Protein AF-B4H758-F1 (afdb_monomer)

Nearest PDB structures (foldseek):
  1ccv-assembly1_A  TM=8.073E-01  e=3.344E-02  Apis mellifera
  6n29-assembly2_B  TM=6.138E-01  e=1.229E-01  Homo sapiens
  9gvq-assembly1_B  TM=3.988E-01  e=2.069E-01  Homo sapiens

Organism: Drosophila persimilis (NCBI:txid7234)

Secondary structure (DSSP, 8-state):
----------------------SS-TT----TTEEE-SS--TT--BSSEEES-----S---SEEEPTTEEEETTTTEEEEGGGG-SPPEEES-----SSTTBTTBSSS-----

Radius of gyration: 20.92 Å; Cα contacts (8 Å, |Δi|>4): 195; chains: 1; bounding box: 72×37×47 Å

Solvent-accessible surface area (backbone atoms only — not comparable to full-atom values): 7109 Å² total; per-residue (Å²): 139,83,88,89,86,84,88,78,86,78,81,95,66,92,72,74,92,74,85,64,97,55,103,60,66,92,84,68,75,60,58,66,58,33,38,83,39,97,64,28,56,26,36,53,51,32,41,59,40,37,44,76,46,67,90,69,93,58,63,26,11,47,24,40,54,38,90,75,34,22,36,30,73,91,74,62,42,37,38,52,63,84,72,52,84,57,84,60,41,85,39,68,61,50,67,38,62,81,32,85,30,23,13,64,20,63,63,92,76,62,78,82,127

pLDDT: mean 78.55, std 21.13, range [29.88, 97.0]

Mean predicted aligned error: 11.47 Å

Sequence (113 aa):
MLYYVLAPGWVFGDIPFARANTPYPPSLDCGLNATKSSCSSRCEETCQYKSRTCPPKICGGPCVCIEGHVIDERRLSCVLRIDCGQKQLNVPSYQVSSVKYFGANYGQYIIPT

InterPro domains:
  IPR002919 Trypsin Inhibitor-like, cysteine rich domain [PF01826] (30-84)
  IPR036084 Serine protease inhibitor-like superfamily [SSF57567] (29-84)

Foldseek 3Di:
DDDDDDDDDDDDDDDDPPPPVAPADPPDDLDPQKDFDPFDAQQFAALAEDAPDRPDPGGAFRIHGHPQWGAHLVVLHTDHNVPSPDDHDYDNGDGDCRHERDRHHDDPPPPDD

Structure (mmCIF, N/CA/C/O backbone):
data_AF-B4H758-F1
#
_entry.id   AF-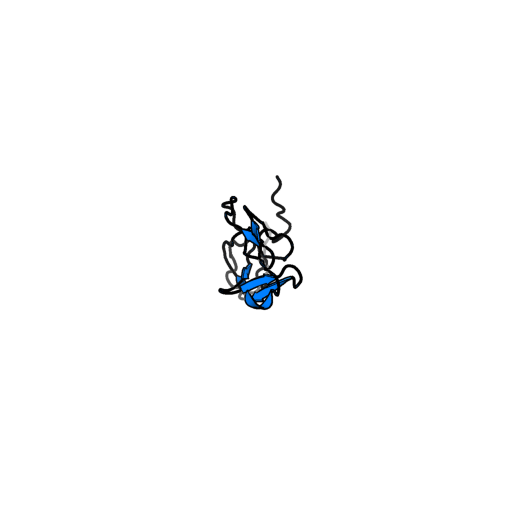B4H758-F1
#
loop_
_atom_site.group_PDB
_atom_site.id
_atom_site.type_symbol
_atom_site.label_atom_id
_atom_site.label_alt_id
_atom_site.label_comp_id
_atom_site.label_asym_id
_atom_site.label_entity_id
_atom_site.label_seq_id
_atom_site.pdbx_PDB_ins_code
_atom_site.Cartn_x
_atom_site.Cartn_y
_atom_site.Cartn_z
_atom_site.occupancy
_atom_site.B_iso_or_equiv
_atom_site.auth_seq_id
_atom_site.auth_comp_id
_atom_site.auth_asym_id
_atom_site.auth_atom_id
_atom_site.pdbx_PDB_model_num
ATOM 1 N N . MET A 1 1 ? 58.718 -9.699 -35.068 1.00 37.62 1 MET A N 1
ATOM 2 C CA . MET A 1 1 ? 57.888 -8.592 -34.541 1.00 37.62 1 MET A CA 1
ATOM 3 C C . MET A 1 1 ? 56.444 -8.891 -34.906 1.00 37.62 1 MET A C 1
ATOM 5 O O . MET A 1 1 ? 56.235 -9.260 -36.045 1.00 37.62 1 MET A O 1
ATOM 9 N N . LEU A 1 2 ? 55.423 -8.800 -34.063 1.00 33.81 2 LEU A N 1
ATOM 10 C CA . LEU A 1 2 ? 55.301 -8.432 -32.656 1.00 33.81 2 LEU A CA 1
ATOM 11 C C . LEU A 1 2 ? 53.895 -8.936 -32.209 1.00 33.81 2 LEU A C 1
ATOM 13 O O . LEU A 1 2 ? 52.948 -8.809 -32.971 1.00 33.81 2 LEU A O 1
ATOM 17 N N . TYR A 1 3 ? 53.848 -9.541 -31.020 1.00 29.88 3 TYR A N 1
ATOM 18 C CA . TYR A 1 3 ? 52.783 -9.922 -30.061 1.00 29.88 3 TYR A CA 1
ATOM 19 C C . TYR A 1 3 ? 51.270 -10.091 -30.392 1.00 29.88 3 TYR A C 1
ATOM 21 O O . TYR A 1 3 ? 50.614 -9.267 -31.016 1.00 29.88 3 TYR A O 1
ATOM 29 N N . TYR A 1 4 ? 50.750 -11.175 -29.790 1.00 46.06 4 TYR A N 1
ATOM 30 C CA . TYR A 1 4 ? 49.381 -11.666 -29.539 1.00 46.06 4 TYR A CA 1
ATOM 31 C C . TYR A 1 4 ? 48.393 -10.686 -28.874 1.00 46.06 4 TYR A C 1
ATOM 33 O O . TYR A 1 4 ? 48.826 -9.907 -28.034 1.00 46.06 4 TYR A O 1
ATOM 41 N N . VAL A 1 5 ? 47.075 -10.929 -29.037 1.00 43.97 5 VAL A N 1
ATOM 42 C CA . VAL A 1 5 ? 46.133 -11.100 -27.898 1.00 43.97 5 VAL A CA 1
ATOM 43 C C . VAL A 1 5 ? 45.070 -12.163 -28.239 1.00 43.97 5 VAL A C 1
ATOM 45 O O . VAL A 1 5 ? 44.307 -12.017 -29.190 1.00 43.97 5 VAL A O 1
ATOM 48 N N . LEU A 1 6 ? 45.039 -13.241 -27.452 1.00 41.75 6 LEU A N 1
ATOM 49 C CA . LEU A 1 6 ? 44.026 -14.303 -27.455 1.00 41.75 6 LEU A CA 1
ATOM 50 C C . LEU A 1 6 ? 42.771 -13.813 -26.718 1.00 41.75 6 LEU A C 1
ATOM 52 O O . LEU A 1 6 ? 42.886 -13.333 -25.593 1.00 41.75 6 LEU A O 1
ATOM 56 N N . ALA A 1 7 ? 41.588 -13.955 -27.319 1.00 44.19 7 ALA A N 1
ATOM 57 C CA . ALA A 1 7 ? 40.309 -13.708 -26.650 1.00 44.19 7 ALA A CA 1
ATOM 58 C C . ALA A 1 7 ? 39.994 -14.866 -25.677 1.00 44.19 7 ALA A C 1
ATOM 60 O O . ALA A 1 7 ? 39.891 -16.006 -26.138 1.00 44.19 7 ALA A O 1
ATOM 61 N N . PRO A 1 8 ? 39.843 -14.632 -24.358 1.00 43.66 8 PRO A N 1
ATOM 62 C CA . PRO A 1 8 ? 39.539 -15.699 -23.416 1.00 43.66 8 PRO A CA 1
ATOM 63 C C . PRO A 1 8 ? 38.071 -15.666 -22.977 1.00 43.66 8 PRO A C 1
ATOM 65 O O . PRO A 1 8 ? 37.686 -14.744 -22.264 1.00 43.66 8 PRO A O 1
ATOM 68 N N . GLY A 1 9 ? 37.310 -16.721 -23.307 1.00 43.06 9 GLY A N 1
ATOM 69 C CA . GLY A 1 9 ? 36.036 -17.071 -22.646 1.00 43.06 9 GLY A CA 1
ATOM 70 C C . GLY A 1 9 ? 34.930 -16.025 -22.847 1.00 43.06 9 GLY A C 1
ATOM 71 O O . GLY A 1 9 ? 35.192 -14.904 -23.230 1.00 43.06 9 GLY A O 1
ATOM 72 N N . TRP A 1 10 ? 33.642 -16.261 -22.638 1.00 39.50 10 TRP A N 1
ATOM 73 C CA . TRP A 1 10 ? 32.998 -17.126 -21.667 1.00 39.50 10 TRP A CA 1
ATOM 74 C C . TRP A 1 10 ? 31.590 -17.488 -22.171 1.00 39.50 10 TRP A C 1
ATOM 76 O O . TRP A 1 10 ? 30.865 -16.632 -22.666 1.00 39.50 10 TRP A O 1
ATOM 86 N N . VAL A 1 11 ? 31.273 -18.780 -22.051 1.00 38.09 11 VAL A N 1
ATOM 87 C CA . VAL A 1 11 ? 29.965 -19.441 -21.877 1.00 38.09 11 VAL A CA 1
ATOM 88 C C . VAL A 1 11 ? 28.710 -18.616 -22.212 1.00 38.09 11 VAL A C 1
ATOM 90 O O . VAL A 1 11 ? 28.303 -17.736 -21.456 1.00 38.09 11 VAL A O 1
ATOM 93 N N . PHE A 1 12 ? 28.023 -19.017 -23.288 1.00 44.38 12 PHE A N 1
ATOM 94 C CA . PHE A 1 12 ? 26.607 -18.726 -23.518 1.00 44.38 12 PHE A CA 1
ATOM 95 C C . PHE A 1 12 ? 25.777 -19.465 -22.460 1.00 44.38 12 PHE A C 1
ATOM 97 O O . PHE A 1 12 ? 25.426 -20.628 -22.631 1.00 44.38 12 PHE A O 1
ATOM 104 N N . GLY A 1 13 ? 25.547 -18.814 -21.324 1.00 39.59 13 GLY A N 1
ATOM 105 C CA . GLY A 1 13 ? 24.461 -19.155 -20.415 1.00 39.59 13 GLY A CA 1
ATOM 106 C C . GLY A 1 13 ? 23.307 -18.207 -20.700 1.00 39.59 13 GLY A C 1
ATOM 107 O O . GLY A 1 13 ? 23.504 -16.993 -20.735 1.00 39.59 13 GLY A O 1
ATOM 108 N N . ASP A 1 14 ? 22.128 -18.757 -20.944 1.00 51.81 14 ASP A N 1
ATOM 109 C CA . ASP A 1 14 ? 20.907 -18.033 -21.279 1.00 51.81 14 ASP A CA 1
ATOM 110 C C . ASP A 1 14 ? 20.497 -17.095 -20.130 1.00 51.81 14 ASP A C 1
ATOM 112 O O . ASP A 1 14 ? 19.773 -17.481 -19.214 1.00 51.81 14 ASP A O 1
ATOM 116 N N . ILE A 1 15 ? 20.967 -15.845 -20.142 1.00 52.25 15 ILE A N 1
ATOM 117 C CA . ILE A 1 15 ? 20.447 -14.811 -19.243 1.00 52.25 15 IL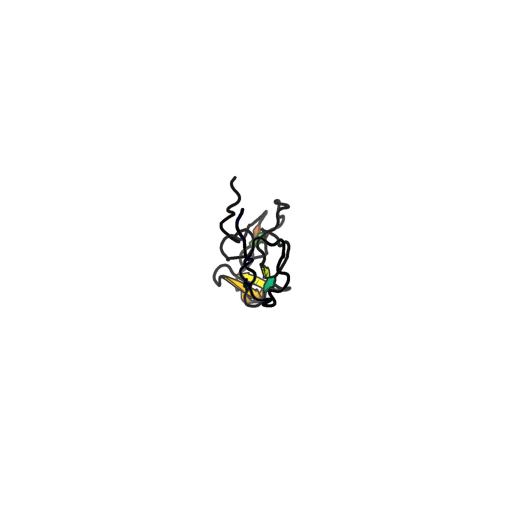E A CA 1
ATOM 118 C C . ILE A 1 15 ? 19.317 -14.113 -20.001 1.00 52.25 15 ILE A C 1
ATOM 120 O O . ILE A 1 15 ? 19.583 -13.411 -20.983 1.00 52.25 15 ILE A O 1
ATOM 124 N N . PRO A 1 16 ? 18.049 -14.309 -19.598 1.00 42.94 16 PRO A N 1
ATOM 125 C CA . PRO A 1 16 ? 16.929 -13.721 -20.302 1.00 42.94 16 PRO A CA 1
ATOM 126 C C . PRO A 1 16 ? 17.039 -12.201 -20.217 1.00 42.94 16 PRO A C 1
ATOM 128 O O . PRO A 1 16 ? 17.443 -11.637 -19.200 1.00 42.94 16 PRO A O 1
ATOM 131 N N . PHE A 1 17 ? 16.663 -11.548 -21.311 1.00 46.59 17 PHE A N 1
ATOM 132 C CA . PHE A 1 17 ? 16.400 -10.119 -21.410 1.00 46.59 17 PHE A CA 1
ATOM 133 C C . PHE A 1 17 ? 15.672 -9.589 -20.158 1.00 46.59 17 PHE A C 1
ATOM 135 O O . PHE 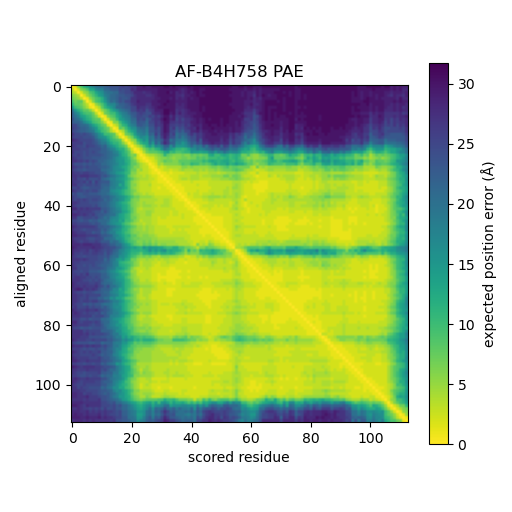A 1 17 ? 14.448 -9.604 -20.080 1.00 46.59 17 PHE A O 1
ATOM 142 N N . ALA A 1 18 ? 16.414 -9.065 -19.186 1.00 51.41 18 ALA A N 1
ATOM 143 C CA . ALA A 1 18 ? 15.866 -8.327 -18.055 1.00 51.41 18 ALA A CA 1
ATOM 144 C C . ALA A 1 18 ? 16.351 -6.874 -18.101 1.00 51.41 18 ALA A C 1
ATOM 146 O O . ALA A 1 18 ? 16.841 -6.329 -17.119 1.00 51.41 18 ALA A O 1
ATOM 147 N N . ARG A 1 19 ? 16.190 -6.207 -19.251 1.00 47.69 19 ARG A N 1
ATOM 148 C CA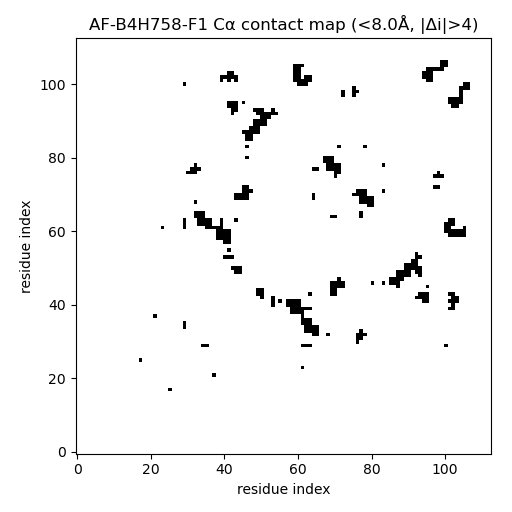 . ARG A 1 19 ? 16.086 -4.738 -19.274 1.00 47.69 19 ARG A CA 1
ATOM 149 C C . ARG A 1 19 ? 14.635 -4.355 -18.995 1.00 47.69 19 ARG A C 1
ATOM 151 O O . ARG A 1 19 ? 13.947 -3.809 -19.850 1.00 47.69 19 ARG A O 1
ATOM 158 N N . ALA A 1 20 ? 14.161 -4.676 -17.795 1.00 45.47 20 ALA A N 1
ATOM 159 C CA . ALA A 1 20 ? 12.993 -4.008 -17.249 1.00 45.47 20 ALA A CA 1
ATOM 160 C C . ALA A 1 20 ? 13.480 -2.653 -16.724 1.00 45.47 20 ALA A C 1
ATOM 162 O O . ALA A 1 20 ? 14.317 -2.602 -15.827 1.00 45.47 20 ALA A O 1
ATOM 163 N N . ASN A 1 21 ? 12.991 -1.553 -17.297 1.00 55.12 21 ASN A N 1
ATOM 164 C CA . ASN A 1 21 ? 13.297 -0.176 -16.883 1.00 55.12 21 ASN A CA 1
ATOM 165 C C . ASN A 1 21 ? 12.691 0.180 -15.506 1.00 55.12 21 ASN A C 1
ATOM 167 O O . ASN A 1 21 ? 12.197 1.285 -15.303 1.00 55.12 21 ASN A O 1
ATOM 171 N N . THR A 1 22 ? 12.661 -0.761 -14.565 1.00 53.84 22 THR A N 1
ATOM 172 C CA . THR A 1 22 ? 12.083 -0.586 -13.235 1.00 53.84 22 THR A CA 1
ATOM 173 C C . THR A 1 22 ? 13.204 -0.450 -12.206 1.00 53.84 22 THR A C 1
ATOM 175 O O . THR A 1 22 ? 14.081 -1.312 -12.182 1.00 53.84 22 THR A O 1
ATOM 178 N N . PRO A 1 23 ? 13.177 0.550 -11.304 1.00 66.94 23 PRO A N 1
ATOM 179 C CA . PRO A 1 23 ? 14.191 0.734 -10.255 1.00 66.94 23 PRO A CA 1
ATOM 180 C C . PRO A 1 23 ? 14.123 -0.329 -9.136 1.00 66.94 23 PRO A C 1
ATOM 182 O O . PRO A 1 23 ? 14.670 -0.140 -8.052 1.00 66.94 23 PRO A O 1
ATOM 185 N N . TYR A 1 24 ? 13.429 -1.443 -9.375 1.00 68.81 24 TYR 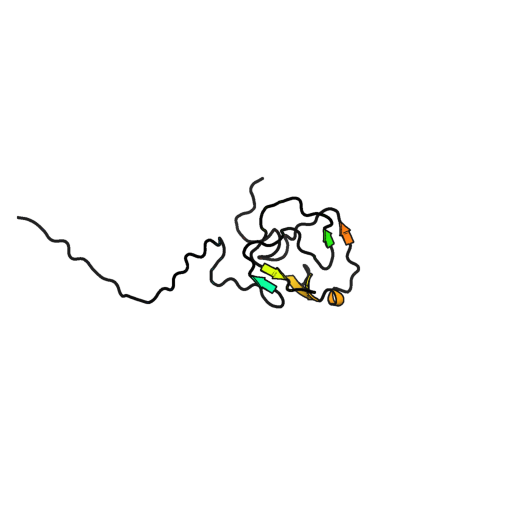A N 1
ATOM 186 C CA . TYR A 1 24 ? 13.059 -2.445 -8.384 1.00 68.81 24 TYR A CA 1
ATOM 187 C C . TYR A 1 24 ? 13.756 -3.779 -8.658 1.00 68.81 24 TYR A C 1
ATOM 189 O O . TYR A 1 24 ? 14.007 -4.105 -9.820 1.00 68.81 24 TYR A O 1
ATOM 197 N N . PRO A 1 25 ? 14.056 -4.577 -7.614 1.00 73.00 25 PRO A N 1
ATOM 198 C CA . PRO A 1 25 ? 14.710 -5.862 -7.804 1.00 73.00 25 PRO A CA 1
ATOM 199 C C . PRO A 1 25 ? 13.821 -6.805 -8.636 1.00 73.00 25 PRO A C 1
ATOM 201 O O . PRO A 1 25 ? 12.608 -6.850 -8.418 1.00 73.00 25 PRO A O 1
ATOM 204 N N . PRO A 1 26 ? 14.395 -7.606 -9.552 1.00 67.69 26 PRO A N 1
ATOM 205 C CA . PRO A 1 26 ? 13.625 -8.538 -10.383 1.00 67.69 26 PRO A CA 1
ATOM 206 C C . PRO A 1 26 ? 12.882 -9.593 -9.546 1.00 67.69 26 PRO A C 1
ATOM 208 O O . PRO A 1 26 ? 11.796 -10.033 -9.919 1.00 67.69 26 PRO A O 1
ATOM 211 N N . SER A 1 27 ? 13.419 -9.932 -8.370 1.00 77.44 27 SER A N 1
ATOM 212 C CA . SER A 1 27 ? 12.832 -10.847 -7.387 1.00 77.44 27 SER A CA 1
ATOM 213 C C . SER A 1 27 ? 11.840 -10.184 -6.419 1.00 77.44 27 SER A C 1
ATOM 215 O O . SER A 1 27 ? 11.539 -10.763 -5.379 1.00 77.44 27 SER A O 1
ATOM 217 N N . LEU A 1 28 ? 11.371 -8.959 -6.695 1.00 84.69 28 LEU A N 1
ATOM 218 C CA . LEU A 1 28 ? 10.373 -8.285 -5.860 1.00 84.69 28 LEU A CA 1
ATOM 219 C C . LEU A 1 28 ? 9.098 -9.133 -5.762 1.00 84.69 28 LEU A C 1
ATOM 221 O O . LEU A 1 28 ? 8.540 -9.513 -6.790 1.00 84.69 28 LEU A O 1
ATOM 225 N N . ASP A 1 29 ? 8.627 -9.373 -4.545 1.00 87.75 29 ASP A N 1
ATOM 226 C CA . ASP A 1 29 ? 7.330 -9.978 -4.256 1.00 87.75 29 ASP A CA 1
ATOM 227 C C . ASP A 1 29 ? 6.480 -8.959 -3.482 1.00 87.75 29 ASP A C 1
ATOM 229 O O . ASP A 1 29 ? 6.955 -8.365 -2.511 1.00 87.75 29 ASP A O 1
ATOM 233 N N . CYS A 1 30 ? 5.253 -8.720 -3.950 1.00 90.00 30 CYS A N 1
ATOM 234 C CA . CYS A 1 30 ? 4.308 -7.794 -3.323 1.00 90.00 30 CYS A CA 1
ATOM 235 C C . CYS A 1 30 ? 3.512 -8.439 -2.182 1.00 90.00 30 CYS A C 1
ATOM 237 O O . CYS A 1 30 ? 2.807 -7.736 -1.459 1.00 90.00 30 CYS A O 1
ATOM 239 N N . GLY A 1 31 ? 3.648 -9.754 -1.997 1.00 90.25 31 GLY A N 1
ATOM 240 C CA . GLY A 1 31 ? 2.937 -10.505 -0.975 1.00 90.25 31 GLY A CA 1
ATOM 241 C C . GLY A 1 31 ? 1.484 -10.798 -1.347 1.00 90.25 31 GLY A C 1
ATOM 242 O O . GLY A 1 31 ? 1.043 -10.634 -2.485 1.00 90.25 31 GLY A O 1
ATOM 243 N N . LEU A 1 32 ? 0.730 -11.275 -0.356 1.00 93.19 32 LEU A N 1
ATOM 244 C CA . LEU A 1 32 ? -0.660 -11.688 -0.535 1.00 93.19 32 LEU A CA 1
ATOM 245 C C . LEU A 1 32 ? -1.573 -10.492 -0.828 1.00 93.19 32 LEU A C 1
ATOM 247 O O . LEU A 1 32 ? -1.443 -9.427 -0.226 1.00 93.19 32 LEU A O 1
ATOM 251 N N . ASN A 1 33 ? -2.543 -10.711 -1.719 1.00 95.81 33 ASN A N 1
ATOM 252 C CA . ASN A 1 33 ? -3.562 -9.735 -2.119 1.00 95.81 33 ASN A CA 1
ATOM 253 C C . ASN A 1 33 ? -3.005 -8.429 -2.708 1.00 95.81 33 ASN A C 1
ATOM 255 O O . ASN A 1 33 ? -3.656 -7.382 -2.669 1.00 95.81 33 ASN A O 1
ATOM 259 N N . ALA A 1 34 ? -1.805 -8.492 -3.274 1.00 95.25 34 ALA A N 1
ATOM 260 C CA . ALA A 1 34 ? -1.175 -7.387 -3.966 1.00 95.25 34 ALA A CA 1
ATOM 261 C C . ALA A 1 34 ? -0.634 -7.849 -5.318 1.00 95.25 34 ALA A C 1
ATOM 263 O O . ALA A 1 34 ? -0.317 -9.020 -5.522 1.00 95.25 34 ALA A O 1
ATOM 264 N N . THR A 1 35 ? -0.523 -6.915 -6.253 1.00 94.12 35 THR A N 1
ATOM 265 C CA . THR A 1 35 ? 0.048 -7.157 -7.576 1.00 94.12 35 THR A CA 1
ATOM 266 C C . THR A 1 35 ? 1.111 -6.119 -7.893 1.00 94.12 35 THR A C 1
ATOM 268 O O . THR A 1 35 ? 1.123 -5.018 -7.336 1.00 94.12 35 THR A O 1
ATOM 271 N N . LYS A 1 36 ? 2.006 -6.471 -8.818 1.00 90.56 36 LYS A N 1
ATOM 272 C CA . LYS A 1 36 ? 2.974 -5.526 -9.363 1.00 90.56 36 LYS A CA 1
ATOM 273 C C . LYS A 1 36 ? 2.261 -4.533 -10.278 1.00 90.56 36 LYS A C 1
ATOM 275 O O . LYS A 1 36 ? 1.460 -4.923 -11.125 1.00 90.56 36 LYS A O 1
ATOM 280 N N . SER A 1 37 ? 2.611 -3.264 -10.142 1.00 88.69 37 SER A N 1
ATOM 281 C CA . SER A 1 37 ? 2.217 -2.174 -11.024 1.00 88.69 37 SER A CA 1
ATOM 282 C C . SER A 1 37 ? 3.458 -1.417 -11.488 1.00 88.69 37 SER A C 1
ATOM 284 O O . SER A 1 37 ? 4.426 -1.255 -10.745 1.00 88.69 37 SER A O 1
ATOM 286 N N . SER A 1 38 ? 3.435 -0.940 -12.732 1.00 82.50 38 SER A N 1
ATOM 287 C CA . SER A 1 38 ? 4.492 -0.078 -13.271 1.00 82.50 38 SER A CA 1
ATOM 288 C C . SER A 1 38 ? 4.440 1.338 -12.690 1.00 82.50 38 SER A C 1
ATOM 290 O O . SER A 1 38 ? 5.470 2.004 -12.613 1.00 82.50 38 SER A O 1
ATOM 292 N N . CYS A 1 39 ? 3.255 1.795 -12.277 1.00 83.69 39 CYS A N 1
ATOM 293 C CA . CYS A 1 39 ? 3.028 3.100 -11.671 1.00 83.69 39 CYS A CA 1
ATOM 294 C C . CYS A 1 39 ? 1.793 3.033 -10.763 1.00 83.69 39 CYS A C 1
ATOM 296 O O . CYS A 1 39 ? 0.660 3.025 -11.245 1.00 83.69 39 CYS A O 1
ATOM 298 N N . SER A 1 40 ? 2.003 2.949 -9.449 1.00 89.12 40 SER A N 1
ATOM 299 C CA . SER A 1 40 ? 0.922 2.996 -8.457 1.00 89.12 40 SER A CA 1
ATOM 300 C C . SER A 1 40 ? 0.690 4.420 -7.941 1.00 89.12 40 SER A C 1
ATOM 302 O O . SER A 1 40 ? 1.462 5.345 -8.215 1.00 89.12 40 SER A O 1
ATOM 304 N N . SER A 1 41 ? -0.380 4.602 -7.168 1.00 88.94 41 SER A N 1
ATOM 305 C CA . SER A 1 41 ? -0.614 5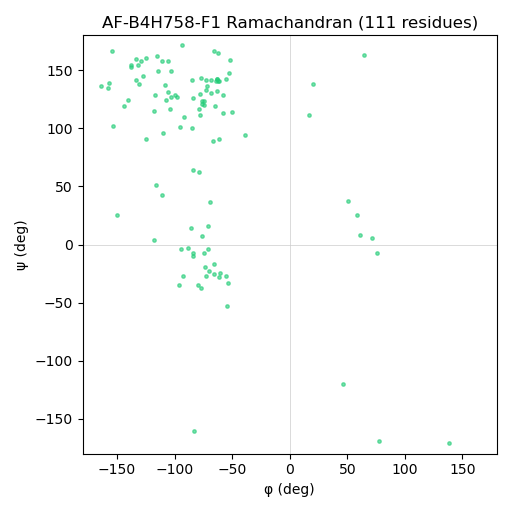.841 -6.428 1.00 88.94 41 SER A CA 1
ATOM 306 C C . SER A 1 41 ? 0.271 5.889 -5.183 1.00 88.94 41 SER A C 1
ATOM 308 O O . SER A 1 41 ? 0.429 4.898 -4.482 1.00 88.94 41 SER A O 1
ATOM 310 N N . ARG A 1 42 ? 0.778 7.071 -4.820 1.00 91.44 42 ARG A N 1
ATOM 311 C CA . ARG A 1 42 ? 1.427 7.263 -3.506 1.00 91.44 42 ARG A CA 1
ATOM 312 C C . ARG A 1 42 ? 0.424 7.299 -2.352 1.00 91.44 42 ARG A C 1
ATOM 314 O O . ARG A 1 42 ? 0.815 7.119 -1.200 1.00 91.44 42 ARG A O 1
ATOM 321 N N . CYS A 1 43 ? -0.847 7.551 -2.663 1.00 93.56 43 CYS A N 1
ATOM 322 C CA . CYS A 1 43 ? -1.930 7.748 -1.705 1.00 93.56 43 CYS A CA 1
ATOM 323 C C . CYS A 1 43 ? -2.937 6.596 -1.725 1.00 93.56 43 CYS A C 1
ATOM 325 O O . CYS A 1 43 ? -4.149 6.828 -1.758 1.00 93.56 43 CYS A O 1
ATOM 327 N N . GLU A 1 44 ? -2.431 5.368 -1.797 1.00 93.31 44 GLU A N 1
ATOM 328 C CA . GLU A 1 44 ? -3.254 4.163 -1.754 1.00 93.31 44 GLU A CA 1
ATOM 329 C C . GLU A 1 44 ? -4.181 4.147 -0.538 1.00 93.31 44 GLU A C 1
ATOM 331 O O . GLU A 1 44 ? -3.892 4.709 0.521 1.00 93.31 44 GLU A O 1
ATOM 336 N N . GLU A 1 45 ? -5.346 3.536 -0.729 1.00 95.31 45 GLU A N 1
ATOM 337 C CA . GLU A 1 45 ? -6.362 3.451 0.307 1.00 95.31 45 GLU A CA 1
ATOM 338 C C . GLU A 1 45 ? -5.879 2.536 1.441 1.00 95.31 45 GLU A C 1
ATOM 340 O O . GLU A 1 45 ? -5.442 1.408 1.200 1.00 95.31 45 GLU A O 1
ATOM 345 N N . THR A 1 46 ? -5.980 3.012 2.683 1.00 96.19 46 THR A N 1
ATOM 346 C CA . THR A 1 46 ? -5.620 2.231 3.872 1.00 96.19 46 THR A CA 1
ATOM 347 C C . THR A 1 46 ? -6.844 1.971 4.735 1.00 96.19 46 THR A C 1
ATOM 349 O O . THR A 1 46 ? -7.858 2.667 4.637 1.00 96.19 46 THR A O 1
ATOM 352 N N . CYS A 1 47 ? -6.754 0.993 5.636 1.00 96.62 47 CYS A N 1
ATOM 353 C CA . CYS A 1 47 ? -7.799 0.726 6.620 1.00 96.62 47 CYS A CA 1
ATOM 354 C C . CYS A 1 47 ? -8.144 1.960 7.469 1.00 96.62 47 CYS A C 1
ATOM 356 O O . CYS A 1 47 ? -9.255 2.054 7.988 1.00 96.62 47 CYS A O 1
ATOM 358 N N . GLN A 1 48 ? -7.201 2.889 7.655 1.00 96.06 48 GLN A N 1
ATOM 359 C CA . GLN A 1 48 ? -7.410 4.084 8.469 1.00 96.06 48 GLN A CA 1
ATOM 360 C C . GLN A 1 48 ? -7.814 5.299 7.628 1.00 96.06 48 GLN A C 1
ATOM 362 O O . GLN A 1 48 ? -8.641 6.094 8.079 1.00 96.06 48 GLN A O 1
ATOM 367 N N . TYR A 1 49 ? -7.288 5.435 6.407 1.00 96.44 49 TYR A N 1
ATOM 368 C CA . TYR A 1 49 ? -7.410 6.659 5.620 1.00 96.44 49 TYR A CA 1
ATOM 369 C C . TYR A 1 49 ? -7.878 6.412 4.187 1.00 96.44 49 TYR A C 1
ATOM 371 O O . TYR A 1 49 ? -7.406 5.517 3.486 1.00 96.44 49 TYR A O 1
ATOM 379 N N . LYS A 1 50 ? -8.787 7.278 3.734 1.00 95.38 50 LYS A N 1
ATOM 380 C CA . LYS A 1 50 ? -9.163 7.442 2.331 1.00 95.38 50 LYS A CA 1
ATOM 381 C C . LYS A 1 50 ? -8.815 8.852 1.882 1.00 95.38 50 LYS A C 1
ATOM 383 O O . LYS A 1 50 ? -9.404 9.821 2.367 1.00 95.38 50 LYS A O 1
ATOM 388 N N . SER A 1 51 ? -7.874 8.961 0.955 1.00 95.12 51 SER A N 1
ATOM 389 C CA . SER A 1 51 ? -7.494 10.239 0.354 1.00 95.12 51 SER A CA 1
ATOM 390 C C . SER A 1 51 ? -8.584 10.727 -0.601 1.00 95.12 51 SER A C 1
ATOM 392 O O . SER A 1 51 ? -9.057 9.967 -1.443 1.00 95.12 51 SER A O 1
ATOM 394 N N . ARG A 1 52 ? -8.978 12.001 -0.496 1.00 94.81 52 ARG A N 1
ATOM 395 C CA . ARG A 1 52 ? -9.879 12.651 -1.468 1.00 94.81 52 ARG A CA 1
ATOM 396 C C . ARG A 1 52 ? -9.141 13.022 -2.748 1.00 94.81 52 ARG A C 1
ATOM 398 O O . ARG A 1 52 ? -9.706 12.929 -3.831 1.00 94.81 52 ARG A O 1
ATOM 405 N N . THR A 1 53 ? -7.890 13.448 -2.614 1.00 92.88 53 THR A N 1
ATOM 406 C CA . THR A 1 53 ? -6.997 13.789 -3.720 1.00 92.88 53 THR A CA 1
ATOM 407 C C . THR A 1 53 ? -5.597 13.237 -3.453 1.00 92.88 53 THR A C 1
ATOM 409 O O . THR A 1 53 ? -5.198 13.054 -2.304 1.00 92.88 53 THR A O 1
ATOM 412 N N . CYS A 1 54 ? -4.837 12.960 -4.518 1.00 89.00 54 CYS A N 1
ATOM 413 C CA . CYS A 1 54 ? -3.420 12.594 -4.431 1.00 89.00 54 CYS A CA 1
ATOM 414 C C . CYS A 1 54 ? -2.595 13.547 -5.316 1.00 89.00 54 CYS A C 1
ATOM 416 O O . CYS A 1 54 ? -2.471 13.311 -6.517 1.00 89.00 54 CYS A O 1
ATOM 418 N N . PRO A 1 55 ? -2.102 14.672 -4.762 1.00 72.75 55 PRO A N 1
ATOM 419 C CA . PRO A 1 55 ? -1.487 15.757 -5.536 1.00 72.75 55 PRO A CA 1
ATOM 420 C C . PRO A 1 55 ? -0.167 15.450 -6.268 1.00 72.75 55 PRO A C 1
ATOM 422 O O . PRO A 1 55 ? 0.102 16.121 -7.266 1.00 72.75 55 PRO A O 1
ATOM 425 N N . PRO A 1 56 ? 0.685 14.489 -5.863 1.00 69.25 56 PRO A N 1
ATOM 426 C CA . PRO A 1 56 ? 1.842 14.161 -6.681 1.00 69.25 56 PRO A CA 1
ATOM 427 C C . PRO A 1 56 ? 1.412 13.330 -7.896 1.00 69.25 56 PRO A C 1
ATOM 429 O O . PRO A 1 56 ? 0.875 12.239 -7.740 1.00 69.25 56 PRO A O 1
ATOM 432 N N . LYS A 1 57 ? 1.734 13.794 -9.111 1.00 72.81 57 LYS A N 1
ATOM 433 C CA . LYS A 1 57 ? 1.616 12.990 -10.349 1.00 72.81 57 LYS A CA 1
ATOM 434 C C . LYS A 1 57 ? 2.737 11.950 -10.511 1.00 72.81 57 LYS A C 1
ATOM 436 O O . LYS A 1 57 ? 2.880 11.355 -11.573 1.00 72.81 57 LYS A O 1
ATOM 441 N N . ILE A 1 58 ? 3.568 11.783 -9.487 1.00 81.62 58 ILE A N 1
ATOM 442 C CA . ILE A 1 58 ? 4.663 10.816 -9.468 1.00 81.62 58 ILE A CA 1
ATOM 443 C C . ILE A 1 58 ? 4.151 9.447 -9.027 1.00 81.62 58 ILE A C 1
ATOM 445 O O . ILE A 1 58 ? 3.319 9.343 -8.124 1.00 81.62 58 ILE A O 1
ATOM 449 N N . CYS A 1 59 ? 4.687 8.406 -9.657 1.00 85.69 59 CYS A N 1
ATOM 450 C CA . CYS A 1 59 ? 4.381 7.026 -9.316 1.00 85.69 59 CYS A CA 1
ATOM 451 C C . CYS A 1 59 ? 4.838 6.698 -7.892 1.00 85.69 59 CYS A C 1
ATOM 453 O O . CYS A 1 59 ? 5.891 7.159 -7.446 1.00 85.69 59 CYS A O 1
ATOM 455 N N . GLY A 1 60 ? 4.035 5.899 -7.200 1.00 86.75 60 GLY A N 1
ATOM 456 C CA . GLY A 1 60 ? 4.409 5.252 -5.957 1.00 86.75 60 GLY A CA 1
ATOM 457 C C . GLY A 1 60 ? 5.193 3.964 -6.168 1.00 86.75 60 GLY A C 1
ATOM 458 O O . GLY A 1 60 ? 5.784 3.722 -7.226 1.00 86.75 60 GLY A O 1
ATOM 459 N N . GLY A 1 61 ? 5.196 3.145 -5.122 1.00 88.56 61 GLY A N 1
ATOM 460 C CA . GLY A 1 61 ? 5.886 1.867 -5.095 1.00 88.56 61 GLY A CA 1
ATOM 461 C C . GLY A 1 61 ? 5.360 0.868 -6.126 1.00 88.56 61 GLY A C 1
ATOM 462 O O . GLY A 1 61 ? 4.295 1.054 -6.709 1.00 88.56 61 GLY A O 1
ATOM 463 N N . PRO A 1 62 ? 6.104 -0.211 -6.394 1.00 90.75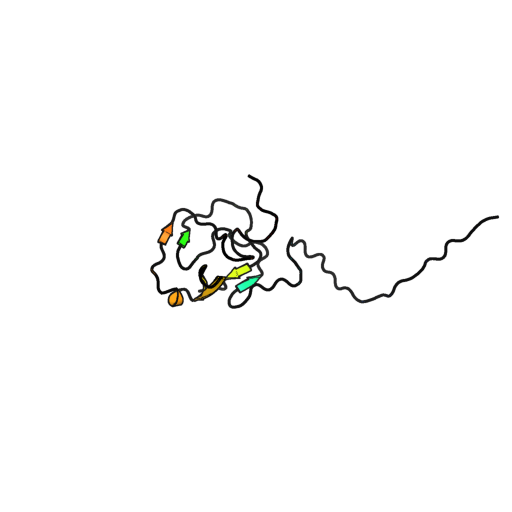 62 PRO A N 1
ATOM 464 C CA . PRO A 1 62 ? 5.733 -1.167 -7.429 1.00 90.75 62 PRO A CA 1
ATOM 465 C C . PRO A 1 62 ? 4.570 -2.068 -7.030 1.00 90.75 62 PRO A C 1
ATOM 467 O O . PRO A 1 62 ? 4.126 -2.847 -7.864 1.00 90.75 62 PRO A O 1
ATOM 470 N N . CYS A 1 63 ? 4.114 -2.026 -5.781 1.00 92.88 63 CYS A N 1
ATOM 471 C CA . CYS A 1 63 ? 3.049 -2.882 -5.289 1.00 92.88 63 CYS A CA 1
ATOM 472 C C . CYS A 1 63 ? 1.780 -2.079 -5.058 1.00 92.88 63 CYS A C 1
ATOM 474 O O . CYS A 1 63 ? 1.829 -0.986 -4.505 1.00 92.88 63 CYS A O 1
ATOM 476 N N . VAL A 1 64 ? 0.660 -2.663 -5.479 1.00 94.94 64 VAL A N 1
ATOM 477 C CA . VAL A 1 64 ? -0.689 -2.138 -5.270 1.00 94.94 64 VAL A CA 1
ATOM 478 C C . VAL A 1 64 ? -1.582 -3.267 -4.772 1.00 94.94 64 VAL A C 1
ATOM 480 O O . VAL A 1 64 ? -1.453 -4.410 -5.223 1.00 94.94 64 VAL A O 1
ATOM 483 N N . CYS A 1 65 ? -2.483 -2.971 -3.836 1.00 96.75 65 CYS A N 1
ATOM 484 C CA . CYS A 1 65 ? -3.491 -3.943 -3.421 1.00 96.75 65 CYS A CA 1
ATOM 485 C C . CYS A 1 65 ? -4.423 -4.278 -4.591 1.00 96.75 65 CYS A C 1
ATOM 487 O O . CYS A 1 65 ? -4.797 -3.401 -5.371 1.00 96.75 65 CYS A O 1
ATOM 489 N N . ILE A 1 66 ? -4.807 -5.548 -4.716 1.00 96.25 66 ILE A N 1
ATOM 490 C CA . ILE A 1 66 ? -5.808 -5.958 -5.709 1.00 96.25 66 ILE A CA 1
ATOM 491 C C . ILE A 1 66 ? -7.182 -5.356 -5.373 1.00 96.25 66 ILE A C 1
ATOM 493 O O . ILE A 1 66 ? -7.411 -4.860 -4.268 1.00 96.25 66 ILE A O 1
ATOM 497 N N . GLU A 1 67 ? -8.122 -5.409 -6.314 1.00 94.69 67 GLU A N 1
ATOM 498 C CA . GLU A 1 67 ? -9.446 -4.816 -6.109 1.00 94.69 67 GLU A CA 1
ATOM 499 C C . GLU A 1 67 ? -10.152 -5.344 -4.847 1.00 94.69 67 GLU A C 1
ATOM 501 O O . GLU A 1 67 ? -10.026 -6.508 -4.456 1.00 94.69 67 GLU A O 1
ATOM 506 N N . GLY A 1 68 ? -10.873 -4.449 -4.166 1.00 94.50 68 GLY A N 1
ATOM 507 C CA . GLY A 1 68 ? -11.557 -4.741 -2.901 1.00 94.50 68 GLY A CA 1
ATOM 508 C C . GLY A 1 68 ? -10.644 -4.830 -1.670 1.00 94.50 68 GLY A C 1
ATOM 509 O O . GLY A 1 68 ? -11.156 -4.892 -0.546 1.00 94.50 68 GLY A O 1
ATOM 510 N N . HIS A 1 69 ? -9.323 -4.785 -1.859 1.00 96.75 69 HIS A N 1
ATOM 511 C CA . HIS A 1 69 ? -8.344 -4.806 -0.780 1.00 96.75 69 HIS A CA 1
ATOM 512 C C . HIS A 1 69 ? -7.759 -3.418 -0.525 1.00 96.75 69 HIS A C 1
ATOM 514 O O . HIS A 1 69 ? -7.645 -2.584 -1.422 1.00 96.75 69 HIS A O 1
ATOM 520 N N . VAL A 1 70 ? -7.396 -3.174 0.728 1.00 96.56 70 VAL A N 1
ATOM 521 C CA . VAL A 1 70 ? -6.796 -1.926 1.206 1.00 96.56 70 VAL A CA 1
ATOM 522 C C . VAL A 1 70 ? -5.600 -2.249 2.089 1.00 96.56 70 VAL A C 1
ATOM 524 O O . VAL A 1 70 ? -5.485 -3.354 2.623 1.00 96.56 70 VAL A O 1
ATOM 527 N N . ILE A 1 71 ? -4.706 -1.281 2.258 1.00 96.38 71 ILE A N 1
ATOM 528 C CA . ILE A 1 71 ? -3.506 -1.470 3.069 1.00 96.38 71 ILE A CA 1
ATOM 529 C C . ILE A 1 71 ? -3.880 -1.449 4.552 1.00 96.38 71 ILE A C 1
ATOM 531 O O . ILE A 1 71 ? -4.414 -0.459 5.057 1.00 96.38 71 ILE A O 1
ATOM 535 N N . ASP A 1 72 ? -3.548 -2.514 5.274 1.00 96.00 72 ASP A N 1
ATOM 536 C CA . ASP A 1 72 ? -3.502 -2.498 6.731 1.00 96.00 72 ASP A CA 1
ATOM 537 C C . ASP A 1 72 ? -2.065 -2.225 7.178 1.00 96.00 72 ASP A C 1
ATOM 539 O O . ASP A 1 72 ? -1.210 -3.110 7.204 1.00 96.00 72 ASP A O 1
ATOM 543 N N . GLU A 1 73 ? -1.802 -0.978 7.555 1.00 93.69 73 GLU A N 1
ATOM 544 C CA . GLU A 1 73 ? -0.484 -0.537 8.015 1.00 93.69 73 GLU A CA 1
ATOM 545 C C . GLU A 1 73 ? -0.053 -1.187 9.336 1.00 93.69 73 GLU A C 1
ATOM 547 O O . GLU A 1 73 ? 1.132 -1.184 9.657 1.00 93.69 73 GLU A O 1
ATOM 552 N N . ARG A 1 74 ? -0.981 -1.784 10.101 1.00 93.25 74 ARG A N 1
ATOM 553 C CA . ARG A 1 74 ? -0.640 -2.558 11.305 1.00 93.25 74 ARG A CA 1
ATOM 554 C C . ARG A 1 74 ? -0.157 -3.959 10.950 1.00 93.25 74 ARG A C 1
ATOM 556 O O . ARG A 1 74 ? 0.714 -4.491 11.629 1.00 93.25 74 ARG A O 1
ATOM 563 N N . ARG A 1 75 ? -0.726 -4.556 9.898 1.00 93.12 75 ARG A N 1
ATOM 564 C CA . ARG A 1 75 ? -0.357 -5.892 9.392 1.00 93.12 75 ARG A CA 1
ATOM 565 C C . ARG A 1 75 ? 0.676 -5.849 8.268 1.00 93.12 75 ARG A C 1
ATOM 567 O O . ARG A 1 75 ? 1.079 -6.909 7.796 1.00 93.12 75 ARG A O 1
ATOM 574 N N . LEU A 1 76 ? 1.065 -4.654 7.820 1.00 93.44 76 LEU A N 1
ATOM 575 C CA . LEU A 1 76 ? 1.999 -4.414 6.717 1.00 93.44 76 LEU A CA 1
ATOM 576 C C . LEU A 1 76 ? 1.627 -5.192 5.439 1.00 93.44 76 LEU A C 1
ATOM 578 O O . LEU A 1 76 ? 2.498 -5.715 4.747 1.00 93.44 76 LEU A O 1
ATOM 582 N N . SER A 1 77 ? 0.328 -5.314 5.153 1.00 93.12 77 SER A N 1
ATOM 583 C CA . SER A 1 77 ? -0.196 -6.139 4.055 1.00 93.12 77 SER A CA 1
ATOM 584 C C . SE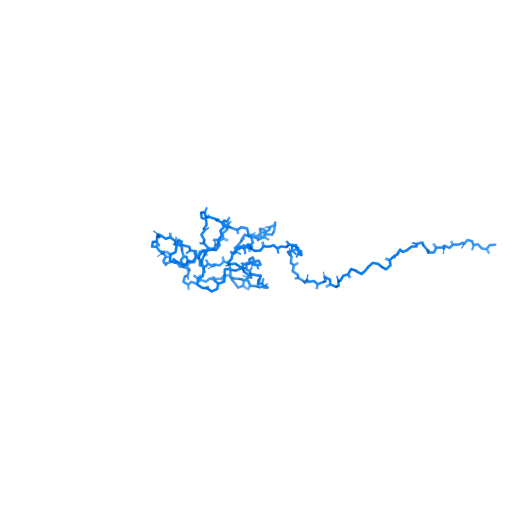R A 1 77 ? -1.558 -5.653 3.555 1.00 93.12 77 SER A C 1
ATOM 586 O O . SER A 1 77 ? -2.218 -4.831 4.195 1.00 93.12 77 SER A O 1
ATOM 588 N N . CYS A 1 78 ? -1.977 -6.160 2.395 1.00 96.56 78 CYS A N 1
ATOM 589 C CA . CYS A 1 78 ? -3.295 -5.903 1.823 1.00 96.56 78 CYS A CA 1
ATOM 590 C C . CYS A 1 78 ? -4.342 -6.856 2.413 1.00 96.56 78 CYS A C 1
ATOM 592 O O . CYS A 1 78 ? -4.204 -8.081 2.355 1.00 96.56 78 CYS A O 1
ATOM 594 N N . VAL A 1 79 ? -5.423 -6.288 2.939 1.00 96.38 79 VAL A N 1
ATOM 595 C CA . VAL A 1 79 ? -6.553 -7.023 3.526 1.00 96.38 79 VAL A CA 1
ATOM 596 C C . VAL A 1 79 ? -7.856 -6.605 2.866 1.00 96.38 79 VAL A C 1
ATOM 598 O O . VAL A 1 79 ? -7.930 -5.535 2.260 1.00 96.38 79 VAL A O 1
ATOM 601 N N . LEU A 1 80 ? -8.901 -7.423 2.983 1.00 96.31 80 LEU A N 1
ATOM 602 C CA . LEU A 1 80 ? -10.227 -7.012 2.536 1.00 96.31 80 LEU A CA 1
ATOM 603 C C . LEU A 1 80 ? -10.677 -5.788 3.333 1.00 96.31 80 LEU A C 1
ATOM 605 O O . LEU A 1 80 ? -10.495 -5.716 4.547 1.00 96.31 80 LEU A O 1
ATOM 609 N N . ARG A 1 81 ? -11.339 -4.837 2.667 1.00 92.81 81 ARG A N 1
ATOM 610 C CA . ARG A 1 81 ? -11.846 -3.618 3.323 1.00 92.81 81 ARG A CA 1
ATOM 611 C C . ARG A 1 81 ? -12.732 -3.910 4.542 1.00 92.81 81 ARG A C 1
ATOM 613 O O . ARG A 1 81 ? -12.736 -3.141 5.500 1.00 92.81 81 ARG A O 1
ATOM 620 N N . ILE A 1 82 ? -13.479 -5.013 4.500 1.00 93.38 82 ILE A N 1
ATOM 621 C CA . ILE A 1 82 ? -14.354 -5.457 5.593 1.00 93.38 82 ILE A CA 1
ATOM 622 C C . ILE A 1 82 ? -13.576 -5.964 6.820 1.00 93.38 82 ILE A C 1
ATOM 624 O O . ILE A 1 82 ? -14.090 -5.882 7.933 1.00 93.38 82 ILE A O 1
ATOM 628 N N . ASP A 1 83 ? -12.325 -6.395 6.645 1.00 95.00 83 ASP A N 1
ATOM 629 C CA . ASP A 1 83 ? -11.494 -6.970 7.711 1.00 95.00 83 ASP A CA 1
ATOM 630 C C . ASP A 1 83 ? -10.778 -5.906 8.553 1.00 95.00 83 ASP A C 1
ATOM 632 O O . ASP A 1 83 ? -10.214 -6.217 9.603 1.00 95.00 83 ASP A O 1
ATOM 636 N N . CYS A 1 84 ? -10.804 -4.640 8.124 1.00 93.38 84 CYS A N 1
ATOM 637 C CA . CYS A 1 84 ? -10.146 -3.535 8.821 1.00 93.38 84 CYS A CA 1
ATOM 638 C C . CYS A 1 84 ? -10.681 -3.312 10.246 1.00 93.38 84 CYS A C 1
ATOM 640 O O . CYS A 1 84 ? -9.986 -2.721 11.072 1.00 93.38 84 CYS A O 1
ATOM 642 N N . GLY A 1 85 ? -11.923 -3.723 10.536 1.00 89.06 85 GLY A N 1
ATOM 643 C CA . GLY A 1 85 ? -12.532 -3.635 11.871 1.00 89.06 85 GLY A CA 1
ATOM 644 C C . GLY A 1 85 ? -12.673 -2.215 12.441 1.00 89.06 85 GLY A C 1
ATOM 645 O O . GLY A 1 85 ? -13.025 -2.051 13.606 1.00 89.06 85 GLY A O 1
ATOM 646 N N . GLN A 1 86 ? -12.396 -1.180 11.645 1.00 89.25 86 GLN A N 1
ATOM 647 C CA . GLN A 1 86 ? -12.416 0.219 12.059 1.00 89.25 86 GLN A CA 1
ATOM 648 C C . GLN A 1 86 ? -13.063 1.100 10.994 1.00 89.25 86 GLN A C 1
ATOM 650 O O . GLN A 1 86 ? -13.057 0.788 9.801 1.00 89.25 86 GLN A O 1
ATOM 655 N N . LYS A 1 87 ? -13.615 2.235 11.433 1.00 90.81 87 LYS A N 1
ATOM 656 C CA . LYS A 1 87 ? -14.172 3.233 10.522 1.00 90.81 87 LYS A CA 1
ATOM 657 C C . LYS A 1 87 ? -13.039 4.015 9.867 1.00 90.81 87 LYS A C 1
ATOM 659 O O . LYS A 1 87 ? -12.266 4.689 10.542 1.00 90.81 87 LYS A O 1
ATOM 664 N N . GLN A 1 88 ? -13.000 3.963 8.547 1.00 95.12 88 GLN A N 1
ATOM 665 C CA . GLN A 1 88 ? -12.039 4.702 7.745 1.00 95.12 88 GLN A CA 1
ATOM 666 C C . GLN A 1 88 ? -12.347 6.208 7.719 1.00 95.12 88 GLN A C 1
ATOM 668 O O . GLN A 1 88 ? -13.510 6.622 7.643 1.00 95.12 88 GLN A O 1
ATOM 673 N N . LEU A 1 89 ? -11.302 7.035 7.752 1.00 96.62 89 LEU A N 1
ATOM 674 C CA . LEU A 1 89 ? -11.386 8.494 7.753 1.00 96.62 89 LEU A CA 1
ATOM 675 C C . LEU A 1 89 ? -11.142 9.069 6.352 1.00 96.62 89 LEU A C 1
ATOM 677 O O . LEU A 1 89 ? -10.124 8.792 5.721 1.00 96.62 89 LEU A O 1
ATOM 681 N N . ASN A 1 90 ? -12.051 9.927 5.882 1.00 97.00 90 ASN A N 1
ATOM 682 C CA . ASN A 1 90 ? -11.911 10.636 4.605 1.00 97.00 90 ASN A CA 1
ATOM 683 C C . ASN A 1 90 ? -11.075 11.912 4.780 1.00 97.00 90 ASN A C 1
ATOM 685 O O . ASN A 1 90 ? -11.605 12.953 5.186 1.00 97.00 90 ASN A O 1
ATOM 689 N N . VAL A 1 91 ? -9.797 11.845 4.418 1.00 96.19 91 VAL A N 1
ATOM 690 C CA . VAL A 1 91 ? -8.805 12.918 4.589 1.00 96.19 91 VAL A CA 1
ATOM 691 C C . VAL A 1 91 ? -8.473 13.596 3.255 1.00 96.19 91 VAL A C 1
ATOM 693 O O . VAL A 1 91 ? -8.683 12.994 2.203 1.00 96.19 91 VAL A O 1
ATOM 696 N N . PRO A 1 92 ? -7.967 14.846 3.248 1.00 95.06 92 PRO A N 1
ATOM 697 C CA . PRO A 1 92 ? -7.593 15.519 2.004 1.00 95.06 92 PRO A CA 1
ATOM 698 C C . PRO A 1 92 ? -6.601 14.701 1.165 1.00 95.06 92 PRO A C 1
ATOM 700 O O . PRO A 1 92 ? -6.889 14.405 0.011 1.00 95.06 92 PRO A O 1
ATOM 703 N N . SER A 1 93 ? -5.490 14.273 1.769 1.00 93.12 93 SER A N 1
ATOM 704 C CA . SER A 1 93 ? -4.449 13.450 1.146 1.00 93.12 93 SER A CA 1
ATOM 705 C C . SER A 1 93 ? -3.678 12.704 2.235 1.00 93.12 93 SER A C 1
ATOM 707 O O . SER A 1 93 ? -3.346 13.295 3.261 1.00 93.12 93 SER A O 1
ATOM 709 N N . TYR A 1 94 ? -3.356 11.436 1.997 1.00 94.00 94 TYR A N 1
ATOM 710 C CA . TYR A 1 94 ? -2.533 10.597 2.865 1.00 94.00 94 TYR A CA 1
ATOM 711 C C . TYR A 1 94 ? -1.608 9.729 2.012 1.00 94.00 94 TYR A C 1
ATOM 713 O O . TYR A 1 94 ? -2.092 9.025 1.132 1.00 94.00 94 TYR A O 1
ATOM 721 N N . GLN A 1 95 ? -0.296 9.802 2.247 1.00 92.75 95 GLN A N 1
ATOM 722 C CA . GLN A 1 95 ? 0.699 9.000 1.531 1.00 92.75 95 GLN A CA 1
ATOM 723 C C . GLN A 1 95 ? 1.163 7.847 2.412 1.00 92.75 95 GLN A C 1
ATOM 725 O O . GLN A 1 95 ? 1.620 8.074 3.531 1.00 92.75 95 GLN A O 1
ATOM 730 N N . VAL A 1 96 ? 1.083 6.624 1.895 1.00 92.31 96 VAL A N 1
ATOM 731 C CA . VAL A 1 96 ? 1.439 5.429 2.665 1.00 92.31 96 VAL A CA 1
ATOM 732 C C . VAL A 1 96 ? 2.952 5.296 2.702 1.00 92.31 96 VAL A C 1
ATOM 734 O O . VAL A 1 96 ? 3.572 5.044 1.675 1.00 92.31 96 VAL A O 1
ATOM 737 N N . SER A 1 97 ? 3.564 5.476 3.867 1.00 91.81 97 SER A N 1
ATOM 738 C CA . SER A 1 97 ? 5.020 5.361 4.029 1.00 91.81 97 SER A CA 1
ATOM 739 C C . SER A 1 97 ? 5.445 4.248 4.986 1.00 91.81 97 SER A C 1
ATOM 741 O O . SER A 1 97 ? 6.628 4.119 5.284 1.00 91.81 97 SER A O 1
ATOM 743 N N . SER A 1 98 ? 4.502 3.464 5.498 1.00 91.06 98 SER A N 1
ATOM 744 C CA . SER A 1 98 ? 4.725 2.419 6.505 1.00 91.06 98 SER A CA 1
ATOM 745 C C . SER A 1 98 ? 4.978 1.036 5.903 1.00 91.06 98 SER A C 1
ATOM 747 O O . SER A 1 98 ? 5.678 0.230 6.510 1.00 91.06 98 SER A O 1
ATOM 749 N N . VAL A 1 99 ? 4.455 0.763 4.703 1.00 91.06 99 VAL A N 1
ATOM 750 C CA . VAL A 1 99 ? 4.518 -0.562 4.071 1.00 91.06 99 VAL A CA 1
ATOM 751 C C . VAL A 1 99 ? 5.502 -0.558 2.909 1.00 91.06 99 VAL A C 1
ATOM 753 O O . VAL A 1 99 ? 5.391 0.236 1.977 1.00 91.06 99 VAL A O 1
ATOM 756 N N . LYS A 1 100 ? 6.480 -1.464 2.966 1.00 89.06 100 LYS A N 1
ATOM 757 C CA . LYS A 1 100 ? 7.543 -1.567 1.966 1.00 89.06 100 LYS A CA 1
ATOM 758 C C . LYS A 1 100 ? 6.970 -1.916 0.594 1.00 89.06 100 LYS A C 1
ATOM 760 O O . LYS A 1 100 ? 6.235 -2.883 0.465 1.00 89.06 100 LYS A O 1
ATOM 765 N N . TYR A 1 101 ? 7.405 -1.177 -0.416 1.00 89.69 101 TYR A N 1
ATOM 766 C CA . TYR A 1 101 ? 6.993 -1.259 -1.818 1.00 89.69 101 TYR A CA 1
ATOM 767 C C . TYR A 1 101 ? 5.585 -0.747 -2.146 1.00 89.69 101 TYR A C 1
ATOM 769 O O . TYR A 1 101 ? 5.188 -0.822 -3.307 1.00 89.69 101 TYR A O 1
ATOM 777 N N . PHE A 1 102 ? 4.878 -0.159 -1.183 1.00 92.00 102 PHE A N 1
ATOM 778 C CA . PHE A 1 102 ? 3.572 0.466 -1.394 1.00 92.00 102 PHE A CA 1
ATOM 779 C C . PHE A 1 102 ? 3.666 1.981 -1.248 1.00 92.00 102 PHE A C 1
ATOM 781 O O . PHE A 1 102 ? 4.582 2.510 -0.608 1.00 92.00 102 PHE A O 1
ATOM 788 N N . GLY A 1 103 ? 2.706 2.689 -1.841 1.00 90.94 103 GLY A N 1
ATOM 789 C CA . GLY A 1 103 ? 2.584 4.136 -1.720 1.00 90.94 103 GLY A CA 1
ATOM 790 C C . GLY A 1 103 ? 3.903 4.896 -1.904 1.00 90.94 103 GLY A C 1
ATOM 791 O O . GLY A 1 103 ? 4.538 4.847 -2.951 1.00 90.94 103 GLY A O 1
ATOM 792 N N . ALA A 1 104 ? 4.311 5.642 -0.885 1.00 89.19 104 ALA A N 1
ATOM 793 C CA . ALA A 1 104 ? 5.529 6.441 -0.835 1.00 89.19 104 ALA A CA 1
ATOM 794 C C . ALA A 1 104 ? 6.781 5.694 -0.324 1.00 89.19 104 ALA A C 1
ATOM 796 O O . ALA A 1 104 ? 7.849 6.305 -0.299 1.00 89.19 104 ALA A O 1
ATOM 797 N N . ASN A 1 105 ? 6.686 4.423 0.082 1.00 85.44 105 ASN A N 1
ATOM 798 C CA . ASN A 1 105 ? 7.793 3.654 0.662 1.00 85.44 105 ASN A CA 1
ATOM 799 C C . ASN A 1 105 ? 8.261 2.557 -0.300 1.00 85.44 105 ASN A C 1
ATOM 801 O O . ASN A 1 105 ? 7.683 1.482 -0.341 1.00 85.44 105 ASN A O 1
ATOM 805 N N . TYR A 1 106 ? 9.308 2.805 -1.090 1.00 76.62 106 TYR A N 1
ATOM 806 C CA . TYR A 1 106 ? 9.766 1.838 -2.102 1.00 76.62 106 TYR A CA 1
ATOM 807 C C . TYR A 1 106 ? 11.273 1.882 -2.414 1.00 76.62 106 TYR A C 1
ATOM 809 O O . TYR A 1 106 ? 11.700 1.423 -3.472 1.00 76.62 106 TYR A O 1
ATOM 817 N N . GLY A 1 107 ? 12.101 2.354 -1.475 1.00 63.84 107 GLY A N 1
ATOM 818 C CA . GLY A 1 107 ? 13.564 2.245 -1.546 1.00 63.84 107 GLY A CA 1
ATOM 819 C C . GLY A 1 107 ? 14.317 3.504 -1.113 1.00 63.84 107 GLY A C 1
ATOM 820 O O . GLY A 1 107 ? 13.734 4.445 -0.586 1.00 63.84 107 GLY A O 1
ATOM 821 N N . GLN A 1 108 ? 15.633 3.506 -1.354 1.00 51.31 108 GLN A N 1
ATOM 822 C CA . GLN A 1 108 ? 16.577 4.560 -0.946 1.00 51.31 108 GLN A CA 1
ATOM 823 C C . GLN A 1 108 ? 16.423 5.877 -1.729 1.00 51.31 108 GLN A C 1
ATOM 825 O O . GLN A 1 108 ? 17.036 6.880 -1.375 1.00 51.31 108 GLN A O 1
ATOM 830 N N . TYR A 1 109 ? 15.537 5.905 -2.728 1.00 48.41 109 TYR A N 1
ATOM 831 C CA . TYR A 1 109 ? 14.978 7.134 -3.286 1.00 48.41 109 TYR A CA 1
ATOM 832 C C . TYR A 1 109 ? 13.872 7.656 -2.364 1.00 48.41 109 TYR A C 1
ATOM 834 O O . TYR A 1 109 ? 12.704 7.768 -2.733 1.00 48.41 109 TYR A O 1
ATOM 842 N N . ILE A 1 110 ? 14.274 7.996 -1.139 1.00 47.12 110 ILE A N 1
ATOM 843 C CA . ILE A 1 110 ? 13.677 9.119 -0.428 1.00 47.12 110 ILE A CA 1
ATOM 844 C C . ILE A 1 110 ? 13.732 10.260 -1.444 1.00 47.12 110 ILE A C 1
ATOM 846 O O . ILE A 1 110 ? 14.820 10.613 -1.894 1.00 47.12 110 ILE A O 1
ATOM 850 N N . ILE A 1 111 ? 12.582 10.744 -1.907 1.00 41.03 111 ILE A N 1
ATOM 851 C CA . ILE A 1 111 ? 1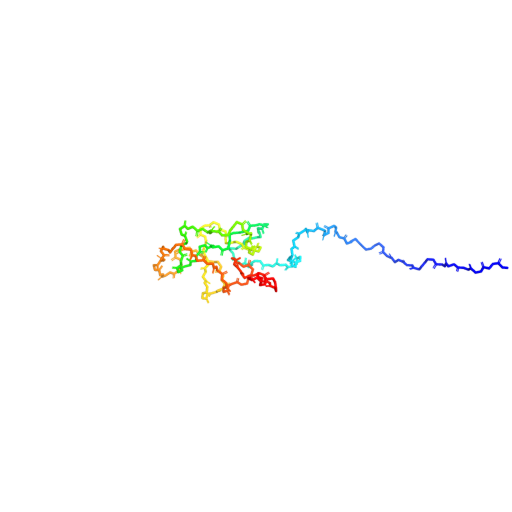2.540 11.912 -2.789 1.00 41.03 111 ILE A CA 1
ATOM 852 C C . ILE A 1 111 ? 13.230 13.028 -1.998 1.00 41.03 111 ILE A C 1
ATOM 854 O O . ILE A 1 111 ? 12.701 13.386 -0.941 1.00 41.03 111 ILE A O 1
ATOM 858 N N . PRO A 1 112 ? 14.405 13.528 -2.421 1.00 34.31 112 PRO A N 1
ATOM 859 C CA . PRO A 1 112 ? 14.967 14.693 -1.777 1.00 34.31 112 PRO A CA 1
ATOM 860 C C . PRO A 1 112 ? 13.999 15.836 -2.072 1.00 34.31 112 PRO A C 1
ATOM 862 O O . PRO A 1 112 ? 13.695 16.116 -3.233 1.00 34.31 112 PRO A O 1
ATOM 865 N N . THR A 1 113 ? 13.441 16.400 -1.006 1.00 40.16 113 THR A N 1
ATOM 866 C CA . THR A 1 113 ? 12.846 17.738 -1.017 1.00 40.16 113 THR A CA 1
ATOM 867 C C . THR A 1 113 ? 13.855 18.762 -1.495 1.00 40.16 113 THR A C 1
ATOM 869 O O . THR A 1 113 ? 15.025 18.636 -1.062 1.00 40.16 113 THR A O 1
#